Protein AF-A0A353HTU1-F1 (afdb_monomer_lite)

Sequence (89 aa):
MSTLRSRISDESIRKAVKETIADTWENPRRHENDTISATAYETFGRDFSEAKVPDCLHADGLKRQPTFFLGGVLALPFIAVAKIRGKCK

pLDDT: mean 72.62, std 9.8, range [45.25, 85.88]

Structure (mmCIF, N/CA/C/O backbone):
data_AF-A0A353HTU1-F1
#
_entry.id   AF-A0A353HTU1-F1
#
loop_
_atom_site.group_PDB
_atom_site.id
_atom_site.type_symbol
_atom_site.label_atom_id
_atom_site.label_alt_id
_atom_site.label_comp_id
_atom_site.label_asym_id
_atom_site.label_entity_id
_atom_site.label_seq_id
_atom_site.pdbx_PDB_ins_code
_atom_site.Cartn_x
_atom_site.Cartn_y
_atom_site.Cartn_z
_atom_site.occupancy
_atom_site.B_iso_or_equiv
_atom_site.auth_seq_id
_atom_site.auth_comp_id
_atom_site.auth_asym_id
_atom_site.auth_atom_id
_atom_site.pdbx_PDB_model_num
ATOM 1 N N . MET A 1 1 ? -65.275 -5.436 17.418 1.00 45.25 1 MET A N 1
ATOM 2 C CA . MET A 1 1 ? -64.180 -6.380 17.739 1.00 45.25 1 MET A CA 1
ATOM 3 C C . MET A 1 1 ? -63.239 -5.692 18.719 1.00 45.25 1 MET A C 1
ATOM 5 O O . MET A 1 1 ? -62.409 -4.904 18.292 1.00 45.25 1 MET A O 1
ATOM 9 N N . SER A 1 2 ? -63.440 -5.892 20.026 1.00 50.88 2 SER A N 1
ATOM 10 C CA . SER A 1 2 ? -62.589 -5.272 21.052 1.00 50.88 2 SER A CA 1
ATOM 11 C C . SER A 1 2 ? -61.338 -6.126 21.214 1.00 50.88 2 SER A C 1
ATOM 13 O O . SER A 1 2 ? -61.421 -7.292 21.597 1.00 50.88 2 SER A O 1
ATOM 15 N N . THR A 1 3 ? -60.198 -5.570 20.826 1.00 58.72 3 THR A N 1
ATOM 16 C CA . THR A 1 3 ? -58.895 -6.230 20.855 1.00 58.72 3 THR A CA 1
ATOM 17 C C . THR A 1 3 ? -58.477 -6.472 22.306 1.00 58.72 3 THR A C 1
ATOM 19 O O . THR A 1 3 ? -58.662 -5.611 23.162 1.00 58.72 3 THR A O 1
ATOM 22 N N . LEU A 1 4 ? -57.905 -7.648 22.593 1.00 60.38 4 LEU A N 1
ATOM 23 C CA . LEU A 1 4 ? -57.417 -8.100 23.914 1.00 60.38 4 LEU A CA 1
ATOM 24 C C . LEU A 1 4 ? -56.635 -7.033 24.709 1.00 60.38 4 LEU A C 1
ATOM 26 O O . LEU A 1 4 ? -56.631 -7.044 25.937 1.00 60.38 4 LEU A O 1
ATOM 30 N N . ARG A 1 5 ? -56.037 -6.074 23.998 1.00 58.06 5 ARG A N 1
ATOM 31 C CA . ARG A 1 5 ? -55.327 -4.905 24.515 1.00 58.06 5 ARG A CA 1
ATOM 32 C C . ARG A 1 5 ? -56.167 -3.988 25.411 1.00 58.06 5 ARG A C 1
ATOM 34 O O . ARG A 1 5 ? -55.603 -3.407 26.321 1.00 58.06 5 ARG A O 1
ATOM 41 N N . SER A 1 6 ? -57.485 -3.876 25.211 1.00 60.06 6 SER A N 1
ATOM 42 C CA . SER A 1 6 ? -58.329 -2.978 26.024 1.00 60.06 6 SER A CA 1
ATOM 43 C C . SER A 1 6 ? -58.647 -3.520 27.424 1.00 60.06 6 SER A C 1
ATOM 45 O O . SER A 1 6 ? -59.214 -2.799 28.239 1.00 60.06 6 SER A O 1
ATOM 47 N N . ARG A 1 7 ? -58.355 -4.802 27.690 1.00 63.44 7 ARG A N 1
ATOM 48 C CA . ARG A 1 7 ? -58.576 -5.460 28.993 1.00 63.44 7 ARG A CA 1
ATOM 49 C C . ARG A 1 7 ? -57.323 -5.497 29.868 1.00 63.44 7 ARG A C 1
ATOM 51 O O . ARG A 1 7 ? -57.417 -5.825 31.045 1.00 63.44 7 ARG A O 1
ATOM 58 N N . ILE A 1 8 ? -56.168 -5.184 29.291 1.00 75.00 8 ILE A N 1
ATOM 59 C CA . ILE A 1 8 ? -54.895 -5.083 29.994 1.00 75.00 8 ILE A CA 1
ATOM 60 C C . ILE A 1 8 ? -54.723 -3.608 30.350 1.00 75.00 8 ILE A C 1
ATOM 62 O O . ILE A 1 8 ? -54.661 -2.759 29.466 1.00 75.00 8 ILE A O 1
ATOM 66 N N . SER A 1 9 ? -54.711 -3.295 31.644 1.00 79.12 9 SER A N 1
ATOM 67 C CA . SER A 1 9 ? -54.492 -1.925 32.108 1.00 79.12 9 SER A CA 1
ATOM 68 C C . SER A 1 9 ?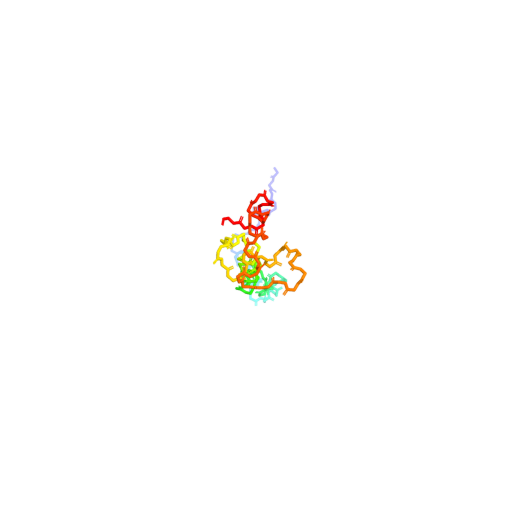 -53.041 -1.511 31.862 1.00 79.12 9 SER A C 1
ATOM 70 O O . SER A 1 9 ? -52.133 -2.334 32.001 1.00 79.12 9 SER A O 1
ATOM 72 N N . ASP A 1 10 ? -52.796 -0.236 31.564 1.00 78.25 10 ASP A N 1
ATOM 73 C CA . ASP A 1 10 ? -51.435 0.293 31.368 1.00 78.25 10 ASP A CA 1
ATOM 74 C C . ASP A 1 10 ? -50.514 0.002 32.564 1.00 78.25 10 ASP A C 1
ATOM 76 O O . ASP A 1 10 ? -49.316 -0.230 32.400 1.00 78.25 10 ASP A O 1
ATOM 80 N N . GLU A 1 11 ? -51.086 -0.076 33.767 1.00 79.38 11 GLU A N 1
ATOM 81 C CA . GLU A 1 11 ? -50.366 -0.437 34.988 1.00 79.38 11 GLU A CA 1
ATOM 82 C C . GLU A 1 11 ? -49.866 -1.889 34.968 1.00 79.38 11 GLU A C 1
ATOM 84 O O . GLU A 1 11 ? -48.730 -2.167 35.353 1.00 79.38 11 GLU A O 1
ATOM 89 N N . SER A 1 12 ? -50.671 -2.821 34.450 1.00 82.06 12 SER A N 1
ATOM 90 C CA . SER A 1 12 ? -50.249 -4.217 34.287 1.00 82.06 12 SER A CA 1
ATOM 91 C C . SER A 1 12 ? -49.141 -4.367 33.240 1.00 82.06 12 SER A C 1
ATOM 93 O O . SER A 1 12 ? -48.213 -5.150 33.443 1.00 82.06 12 SER A O 1
ATOM 95 N N . ILE A 1 13 ? -49.166 -3.550 32.179 1.00 83.00 13 ILE A N 1
ATOM 96 C CA . ILE A 1 13 ? -48.097 -3.496 31.170 1.00 83.00 13 ILE A CA 1
ATOM 97 C C . ILE A 1 13 ? -46.814 -2.961 31.800 1.00 83.00 13 ILE A C 1
ATOM 99 O O . ILE A 1 13 ? -45.757 -3.574 31.669 1.00 83.00 13 ILE A O 1
ATOM 103 N N . ARG A 1 14 ? -46.895 -1.836 32.517 1.00 82.19 14 ARG A N 1
ATOM 104 C CA . ARG A 1 14 ? -45.735 -1.206 33.156 1.00 82.19 14 ARG A CA 1
ATOM 105 C C . ARG A 1 14 ? -45.085 -2.131 34.185 1.00 82.19 14 ARG A C 1
ATOM 107 O O . ARG A 1 14 ? -43.858 -2.215 34.227 1.00 82.19 14 ARG A O 1
ATOM 114 N N . LYS A 1 15 ? -45.889 -2.846 34.978 1.00 85.88 15 LYS A N 1
ATOM 115 C CA . LYS A 1 15 ? -45.395 -3.841 35.936 1.00 85.88 15 LYS A CA 1
ATOM 116 C C . LYS A 1 15 ? -44.682 -4.996 35.229 1.00 85.88 15 LYS A C 1
ATOM 118 O O . LYS A 1 15 ? -43.545 -5.288 35.585 1.00 85.88 15 LYS A O 1
ATOM 123 N N . ALA A 1 16 ? -45.299 -5.577 34.198 1.00 83.19 16 ALA A N 1
ATOM 124 C CA . ALA A 1 16 ? -44.716 -6.685 33.442 1.00 83.19 16 ALA A CA 1
ATOM 125 C C . ALA A 1 16 ? -43.398 -6.296 32.749 1.00 83.19 16 ALA A C 1
ATOM 127 O O . ALA A 1 16 ? -42.441 -7.064 32.785 1.00 83.19 16 ALA A O 1
ATOM 128 N N . VAL A 1 17 ? -43.315 -5.088 32.175 1.00 83.38 17 VAL A N 1
ATOM 129 C CA . VAL A 1 17 ? -42.083 -4.558 31.560 1.00 83.38 17 VAL A CA 1
ATOM 130 C C . VAL A 1 17 ? -40.982 -4.360 32.603 1.00 83.38 17 VAL A C 1
ATOM 132 O O . VAL A 1 17 ? -39.828 -4.696 32.361 1.00 83.38 17 VAL A O 1
ATOM 135 N N . LYS A 1 18 ? -41.321 -3.832 33.784 1.00 82.75 18 LYS A N 1
ATOM 136 C CA . LYS A 1 18 ? -40.347 -3.638 34.864 1.00 82.75 18 LYS A CA 1
ATOM 137 C C . LYS A 1 18 ? -39.792 -4.972 35.375 1.00 82.75 18 LYS A C 1
ATOM 139 O O . LYS A 1 18 ? -38.606 -5.052 35.668 1.00 82.75 18 LYS A O 1
ATOM 144 N N . GLU A 1 19 ? -40.637 -5.995 35.451 1.00 82.38 19 GLU A N 1
ATOM 145 C CA . GLU A 1 19 ? -40.260 -7.356 35.843 1.00 82.38 19 GLU A CA 1
ATOM 146 C C . GLU A 1 19 ? -39.354 -8.020 34.792 1.00 82.38 19 GLU A C 1
ATOM 148 O O . GLU A 1 19 ? -38.298 -8.535 35.141 1.00 82.38 19 GLU A O 1
ATOM 153 N N . THR A 1 20 ? -39.667 -7.875 33.498 1.00 75.69 20 THR A N 1
ATOM 154 C CA . THR A 1 20 ? -38.821 -8.402 32.403 1.00 75.69 20 THR A CA 1
ATOM 155 C C . THR A 1 20 ? -37.490 -7.677 32.222 1.00 75.69 20 THR A C 1
ATOM 157 O O . THR A 1 20 ? -36.582 -8.245 31.631 1.00 75.69 20 THR A O 1
ATOM 160 N N . ILE A 1 21 ? -37.357 -6.428 32.674 1.00 72.25 21 ILE A N 1
ATOM 161 C CA . ILE A 1 21 ? -36.070 -5.710 32.671 1.00 72.25 21 ILE A CA 1
ATOM 162 C C . ILE A 1 21 ? -35.224 -6.095 33.896 1.00 72.25 21 ILE A C 1
ATOM 164 O O . ILE A 1 21 ? -33.997 -6.073 33.818 1.00 72.25 21 ILE A O 1
ATOM 168 N N . ALA A 1 22 ? -35.867 -6.410 35.028 1.00 69.50 22 ALA A N 1
ATOM 169 C CA . ALA A 1 22 ? -35.183 -6.844 36.245 1.00 69.50 22 ALA A CA 1
ATOM 170 C C . ALA A 1 22 ? -34.571 -8.245 36.083 1.00 69.50 22 ALA A C 1
ATOM 172 O O . ALA A 1 22 ? -33.443 -8.473 36.523 1.00 69.50 22 ALA A O 1
ATOM 173 N N . ASP A 1 23 ? -35.271 -9.139 35.385 1.00 66.00 23 ASP A N 1
ATOM 174 C CA . ASP A 1 23 ? -34.680 -10.359 34.850 1.00 66.00 23 ASP A CA 1
ATOM 175 C C . ASP A 1 23 ? -33.753 -9.973 33.698 1.00 66.00 23 ASP A C 1
ATOM 177 O O . ASP A 1 23 ? -34.188 -9.629 32.603 1.00 66.00 23 ASP A O 1
ATOM 181 N N . THR A 1 24 ? -32.448 -9.953 33.963 1.00 59.69 24 THR A N 1
ATOM 182 C CA . THR A 1 24 ? -31.432 -9.594 32.969 1.00 59.69 24 THR A CA 1
ATOM 183 C C . THR A 1 24 ? -31.581 -10.478 31.732 1.00 59.69 24 THR A C 1
ATOM 185 O O . THR A 1 24 ? -31.145 -11.626 31.712 1.00 59.69 24 THR A O 1
ATOM 188 N N . TRP A 1 25 ? -32.187 -9.939 30.674 1.00 60.44 25 TRP A N 1
ATOM 189 C CA . TRP A 1 25 ? -32.077 -10.516 29.344 1.00 60.44 25 TRP A CA 1
ATOM 190 C C . TRP A 1 25 ? -30.640 -10.303 28.882 1.00 60.44 25 TRP A C 1
ATOM 192 O O . TRP A 1 25 ? -30.226 -9.184 28.558 1.00 60.44 25 TRP A O 1
ATOM 202 N N . GLU A 1 26 ? -29.865 -11.380 28.876 1.00 62.06 26 GLU A N 1
ATOM 203 C CA . GLU A 1 26 ? -28.550 -11.409 28.260 1.00 62.06 26 GLU A CA 1
ATOM 204 C C . GLU A 1 26 ? -28.749 -11.182 26.760 1.00 62.06 26 GLU A C 1
ATOM 206 O O . GLU A 1 26 ? -29.149 -12.073 26.016 1.00 62.06 26 GLU A O 1
ATOM 211 N N . ASN A 1 27 ? -28.599 -9.930 26.322 1.00 60.44 27 ASN A N 1
ATOM 212 C CA . ASN A 1 27 ? -28.812 -9.563 24.932 1.00 60.44 27 ASN A CA 1
ATOM 213 C C . ASN A 1 27 ? -27.775 -10.300 24.069 1.00 60.44 27 ASN A C 1
ATOM 215 O O . ASN A 1 27 ? -26.604 -9.915 24.105 1.00 60.44 27 ASN A O 1
ATOM 219 N N . PRO A 1 28 ? -28.174 -11.285 23.237 1.00 59.31 28 PRO A N 1
ATOM 220 C CA . PRO A 1 28 ? -27.223 -12.066 22.448 1.00 59.31 28 PRO A CA 1
ATOM 221 C C . PRO A 1 28 ? -26.518 -11.217 21.380 1.00 59.31 28 PRO A C 1
ATOM 223 O O . PRO A 1 28 ? -25.582 -11.680 20.742 1.00 59.31 28 PRO A O 1
ATOM 226 N N . ARG A 1 29 ? -26.958 -9.965 21.168 1.00 55.72 29 ARG A N 1
ATOM 227 C CA . ARG A 1 29 ? -26.324 -9.000 20.262 1.00 55.72 29 ARG A CA 1
ATOM 228 C C . ARG A 1 29 ? -25.348 -8.049 20.937 1.00 55.72 29 ARG A C 1
ATOM 230 O O . ARG A 1 29 ? -24.783 -7.204 20.255 1.00 55.72 29 ARG A O 1
ATOM 237 N N . ARG A 1 30 ? -25.100 -8.160 22.244 1.00 52.47 30 ARG A N 1
ATOM 238 C CA . ARG A 1 30 ? -24.013 -7.409 22.889 1.00 52.47 30 ARG A CA 1
ATOM 239 C C . ARG A 1 30 ? -22.664 -8.084 22.614 1.00 52.47 30 ARG A C 1
ATOM 241 O O . ARG A 1 30 ? -21.873 -8.309 23.518 1.00 52.47 30 ARG A O 1
ATOM 248 N N . HIS A 1 31 ? -22.403 -8.428 21.355 1.00 58.91 31 HIS A N 1
ATOM 249 C CA . HIS A 1 31 ? -21.046 -8.705 20.928 1.00 58.91 31 HIS A CA 1
ATOM 250 C C . HIS A 1 31 ? -20.320 -7.358 20.910 1.00 58.91 31 HIS A C 1
ATOM 252 O O . HIS A 1 31 ? -20.631 -6.492 20.097 1.00 58.91 31 HIS A O 1
ATOM 258 N N . GLU A 1 32 ? -19.335 -7.183 21.790 1.00 55.59 32 GLU A N 1
ATOM 259 C CA . GLU A 1 32 ? -18.386 -6.052 21.786 1.00 55.59 32 GLU A CA 1
ATOM 260 C C . GLU A 1 32 ? -17.691 -5.835 20.420 1.00 55.59 32 GLU A C 1
AT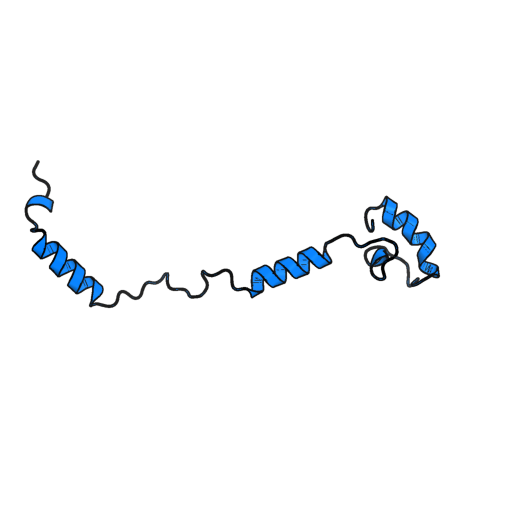OM 262 O O . GLU A 1 32 ? -17.055 -4.809 20.191 1.00 55.59 32 GLU A O 1
ATOM 267 N N . ASN A 1 33 ? -17.874 -6.767 19.482 1.00 54.34 33 ASN A N 1
ATOM 268 C CA . ASN A 1 33 ? -17.261 -6.810 18.160 1.00 54.34 33 ASN A CA 1
ATOM 269 C C . ASN A 1 33 ? -18.059 -6.100 17.046 1.00 54.34 33 ASN A C 1
ATOM 271 O O . ASN A 1 33 ? -17.593 -6.091 15.912 1.00 54.34 33 ASN A O 1
ATOM 275 N N . ASP A 1 34 ? -19.222 -5.498 17.331 1.00 55.31 34 ASP A N 1
ATOM 276 C CA . ASP A 1 34 ? -19.985 -4.707 16.336 1.00 55.31 34 ASP A CA 1
ATOM 277 C C . ASP A 1 34 ? -19.471 -3.261 16.180 1.00 55.31 34 ASP A C 1
ATOM 279 O O . ASP A 1 34 ? -20.010 -2.459 15.416 1.00 55.31 34 ASP A O 1
ATOM 283 N N . THR A 1 35 ? -18.388 -2.914 16.877 1.00 58.31 35 THR A N 1
ATOM 284 C CA . THR A 1 35 ? -17.587 -1.744 16.521 1.00 58.31 35 THR A CA 1
ATOM 285 C C . THR A 1 35 ? -16.539 -2.184 15.507 1.00 58.31 35 THR A C 1
ATOM 287 O O . THR A 1 35 ? -15.816 -3.152 15.737 1.00 58.31 35 THR A O 1
ATOM 290 N N . ILE A 1 36 ? -16.446 -1.485 14.369 1.00 58.38 36 ILE A N 1
ATOM 291 C CA . ILE A 1 36 ? -15.297 -1.600 13.463 1.00 58.38 36 ILE A CA 1
ATOM 292 C C . ILE A 1 36 ? -14.083 -1.189 14.294 1.00 58.38 36 ILE A C 1
ATOM 294 O O . ILE A 1 36 ? -13.801 -0.003 14.454 1.00 58.38 36 ILE A O 1
ATOM 298 N N . SER A 1 37 ? -13.439 -2.173 14.923 1.00 57.84 37 SER A N 1
ATOM 299 C CA . SER A 1 37 ? -12.280 -1.937 15.768 1.00 57.84 37 SER A CA 1
ATOM 300 C C . SER A 1 37 ? -11.241 -1.193 14.934 1.00 57.84 37 SER A C 1
ATOM 302 O O . SER A 1 37 ? -11.072 -1.480 13.743 1.00 57.84 37 SER A O 1
ATOM 304 N N . ALA A 1 38 ? -10.561 -0.224 15.548 1.00 55.97 38 ALA A N 1
ATOM 305 C CA . ALA A 1 38 ? -9.566 0.632 14.900 1.00 55.97 38 ALA A CA 1
ATOM 306 C C . ALA A 1 38 ? -8.555 -0.157 14.036 1.00 55.97 38 ALA A C 1
ATOM 308 O O . ALA A 1 38 ? -8.083 0.344 13.022 1.00 55.97 38 ALA A O 1
ATOM 309 N N . THR A 1 39 ? -8.340 -1.437 14.348 1.00 65.12 39 THR A N 1
ATOM 310 C CA . THR A 1 39 ? -7.462 -2.359 13.621 1.00 65.12 39 THR A CA 1
ATOM 311 C C . THR A 1 39 ? -7.841 -2.596 12.152 1.00 65.12 39 THR A C 1
ATOM 313 O O . THR A 1 39 ? -6.955 -2.643 11.297 1.00 65.12 39 THR A O 1
ATOM 316 N N . ALA A 1 40 ? -9.129 -2.727 11.814 1.00 68.00 40 ALA A N 1
ATOM 317 C CA . ALA A 1 40 ? -9.546 -3.045 1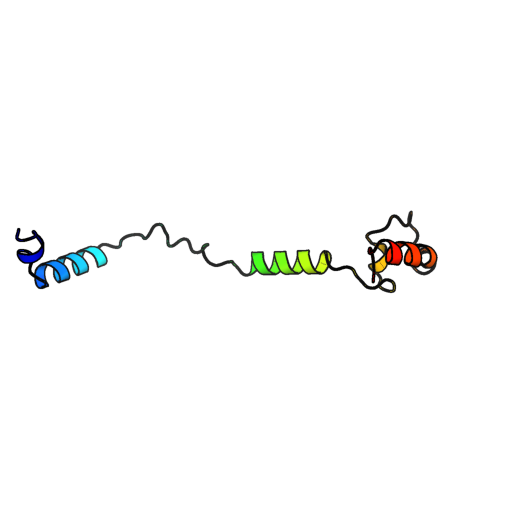0.445 1.00 68.00 40 ALA A CA 1
ATOM 318 C C . ALA A 1 40 ? -9.426 -1.822 9.526 1.00 68.00 40 ALA A C 1
ATOM 320 O O . ALA A 1 40 ? -8.956 -1.934 8.394 1.00 68.00 40 ALA A O 1
ATOM 321 N N . TYR A 1 41 ? -9.796 -0.644 10.037 1.00 71.88 41 TYR A N 1
ATOM 322 C CA . TYR A 1 41 ? -9.650 0.615 9.311 1.00 71.88 41 TYR A CA 1
ATOM 323 C C . TYR A 1 41 ? -8.173 1.003 9.141 1.00 71.88 41 TYR A C 1
ATOM 325 O O . TYR A 1 41 ? -7.770 1.416 8.056 1.00 71.88 41 TYR A O 1
ATOM 333 N N . GLU A 1 42 ? -7.342 0.803 10.169 1.00 74.06 42 GLU A N 1
ATOM 334 C CA . GLU A 1 42 ? -5.888 0.998 10.085 1.00 74.06 42 GLU A CA 1
ATOM 335 C C . GLU A 1 42 ? -5.232 0.041 9.084 1.00 74.06 42 GLU A C 1
ATOM 337 O O . GLU A 1 42 ? -4.403 0.464 8.277 1.00 74.06 42 GLU A O 1
ATOM 342 N N . THR A 1 43 ? -5.639 -1.234 9.080 1.00 76.19 43 THR A N 1
ATOM 343 C CA . THR A 1 43 ? -5.143 -2.227 8.115 1.00 76.19 43 THR A CA 1
ATOM 344 C C . THR A 1 43 ? -5.535 -1.844 6.692 1.00 76.19 43 THR A C 1
ATOM 346 O O . THR A 1 43 ? -4.675 -1.787 5.817 1.00 76.19 43 THR A O 1
ATOM 349 N N . PHE A 1 44 ? -6.797 -1.466 6.472 1.00 79.06 44 PHE A N 1
ATOM 350 C CA . PHE A 1 44 ? -7.263 -0.983 5.174 1.00 79.06 44 PHE A CA 1
ATOM 351 C C . PHE A 1 44 ? -6.508 0.272 4.716 1.00 79.06 44 PHE A C 1
ATOM 353 O O . PHE A 1 44 ? -6.111 0.372 3.556 1.00 79.06 44 PHE A O 1
ATOM 360 N N . GLY A 1 45 ? -6.270 1.228 5.618 1.00 81.31 45 GLY A N 1
ATOM 361 C CA . GLY A 1 45 ? -5.500 2.435 5.323 1.00 81.31 45 GLY A CA 1
ATOM 362 C C . GLY A 1 45 ? -4.057 2.123 4.925 1.00 81.31 45 GLY A C 1
ATOM 363 O O . GLY A 1 45 ? -3.548 2.699 3.960 1.00 81.31 45 GLY A O 1
ATOM 364 N N . ARG A 1 46 ? -3.419 1.168 5.612 1.00 77.06 46 ARG A N 1
ATOM 365 C CA . ARG A 1 46 ? -2.078 0.688 5.267 1.00 77.06 46 ARG A CA 1
ATOM 366 C C . ARG A 1 46 ? -2.068 0.040 3.885 1.00 77.06 46 ARG A C 1
ATOM 368 O O . ARG A 1 46 ? -1.283 0.464 3.038 1.00 77.06 46 ARG A O 1
ATOM 375 N N . ASP A 1 47 ? -2.982 -0.886 3.625 1.00 78.69 47 ASP A N 1
ATOM 376 C CA . ASP A 1 47 ? -3.070 -1.600 2.347 1.00 78.69 47 ASP A CA 1
ATOM 377 C C . ASP A 1 47 ? -3.363 -0.636 1.187 1.00 78.69 47 ASP A C 1
ATOM 379 O O . ASP A 1 47 ? -2.766 -0.727 0.113 1.00 78.69 47 ASP A O 1
ATOM 383 N N . PHE A 1 48 ? -4.222 0.361 1.413 1.00 81.81 48 PHE A N 1
ATOM 384 C CA . PHE A 1 48 ? -4.515 1.402 0.432 1.00 81.81 48 PHE A CA 1
ATOM 385 C C . PHE A 1 48 ? -3.309 2.313 0.173 1.00 81.81 48 PHE A C 1
ATOM 387 O O . PHE A 1 48 ? -3.014 2.647 -0.978 1.00 81.81 48 PHE A O 1
ATOM 394 N N . SER A 1 49 ? -2.584 2.708 1.226 1.00 74.88 49 SER A N 1
ATOM 395 C CA . SER A 1 49 ? -1.365 3.509 1.086 1.00 74.88 49 SER A CA 1
ATOM 396 C C . SER A 1 49 ? -0.267 2.753 0.334 1.00 74.88 49 SER A C 1
ATOM 398 O O . SER A 1 49 ? 0.370 3.336 -0.542 1.00 74.88 49 SER A O 1
ATOM 400 N N . GLU A 1 50 ? -0.117 1.447 0.578 1.00 69.44 50 GLU A N 1
ATOM 401 C CA . GLU A 1 50 ? 0.811 0.588 -0.155 1.00 69.44 50 GLU A CA 1
ATOM 402 C C . GLU A 1 50 ? 0.363 0.361 -1.605 1.00 69.44 50 GLU A C 1
ATOM 404 O O . GLU A 1 50 ? 1.209 0.251 -2.495 1.00 69.44 50 GLU A O 1
ATOM 409 N N . ALA A 1 51 ? -0.949 0.344 -1.874 1.00 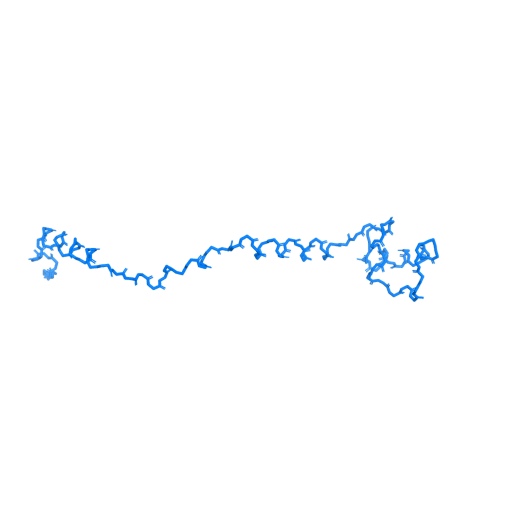71.12 51 ALA A N 1
ATOM 410 C CA . ALA A 1 51 ? -1.526 0.223 -3.212 1.00 71.12 51 ALA A CA 1
ATOM 411 C C . ALA A 1 51 ? -1.418 1.513 -4.048 1.00 71.12 51 ALA A C 1
ATOM 413 O O . ALA A 1 51 ? -1.407 1.436 -5.288 1.00 71.12 51 ALA A O 1
ATOM 414 N N . LYS A 1 52 ? -1.233 2.681 -3.423 1.00 75.44 52 LYS A N 1
ATOM 415 C CA . LYS A 1 52 ? -1.038 3.954 -4.129 1.00 75.44 52 LYS A CA 1
ATOM 416 C C . LYS A 1 52 ? 0.210 3.902 -5.015 1.00 75.44 52 LYS A C 1
ATOM 418 O O . LYS A 1 52 ? 1.250 3.377 -4.637 1.00 75.44 52 LYS A O 1
ATOM 423 N N . VAL A 1 53 ? 0.079 4.417 -6.235 1.00 74.31 53 VAL A N 1
ATOM 424 C CA . VAL A 1 53 ? 1.181 4.502 -7.200 1.00 74.31 53 VAL A CA 1
ATOM 425 C C . VAL A 1 53 ? 2.154 5.599 -6.732 1.00 74.31 53 VAL A C 1
ATOM 427 O O . VAL A 1 53 ? 1.713 6.749 -6.642 1.00 74.31 53 VAL A O 1
ATOM 430 N N . PRO A 1 54 ? 3.420 5.271 -6.406 1.00 78.38 54 PRO A N 1
ATOM 431 C CA . PRO A 1 54 ? 4.409 6.250 -5.958 1.00 78.38 54 PRO A CA 1
ATOM 432 C C . PRO A 1 54 ? 4.941 7.093 -7.125 1.00 78.38 54 PRO A C 1
ATOM 434 O O . PRO A 1 54 ? 4.769 6.735 -8.295 1.00 78.38 54 PRO A O 1
ATOM 437 N N . ASP A 1 55 ? 5.613 8.200 -6.812 1.00 80.75 55 ASP A N 1
ATOM 438 C CA . ASP A 1 55 ? 6.318 8.991 -7.821 1.00 80.75 55 ASP A CA 1
ATOM 439 C C . ASP A 1 55 ? 7.487 8.199 -8.415 1.00 80.75 55 ASP A C 1
ATOM 441 O O . ASP A 1 55 ? 8.176 7.430 -7.740 1.00 80.75 55 ASP A O 1
ATOM 445 N N . CYS A 1 56 ? 7.730 8.405 -9.703 1.00 76.69 56 CYS A N 1
ATOM 446 C CA . CYS A 1 56 ? 8.757 7.688 -10.447 1.00 76.69 56 CYS A CA 1
ATOM 447 C C . CYS A 1 56 ? 10.190 7.926 -9.938 1.00 76.69 56 CYS A C 1
ATOM 449 O O . CYS A 1 56 ? 11.031 7.038 -10.052 1.00 76.69 56 CYS A O 1
ATOM 451 N N . LEU A 1 57 ? 10.466 9.102 -9.363 1.00 78.81 57 LEU A N 1
ATOM 452 C CA . LEU A 1 57 ? 11.753 9.446 -8.740 1.00 78.81 57 LEU A CA 1
ATOM 453 C C . LEU A 1 57 ? 11.816 9.097 -7.242 1.00 78.81 57 LEU A C 1
ATOM 455 O O . LEU A 1 57 ? 12.662 9.615 -6.515 1.00 78.81 57 LEU A O 1
ATOM 459 N N . HIS A 1 58 ? 10.922 8.233 -6.763 1.00 78.19 58 HIS A N 1
ATOM 460 C CA . HIS A 1 58 ? 10.928 7.760 -5.385 1.00 78.19 58 HIS A CA 1
ATOM 461 C C . HIS A 1 58 ? 11.657 6.419 -5.246 1.00 78.19 58 HIS A C 1
ATOM 463 O O . HIS A 1 58 ? 11.762 5.661 -6.212 1.00 78.19 58 HIS A O 1
ATOM 469 N N . ALA A 1 59 ? 12.111 6.090 -4.032 1.00 73.19 59 ALA A N 1
ATOM 470 C CA . ALA A 1 59 ? 12.782 4.815 -3.750 1.00 73.19 59 ALA A CA 1
ATOM 471 C C . ALA A 1 59 ? 11.920 3.600 -4.152 1.00 73.19 59 ALA A C 1
ATOM 473 O O . ALA A 1 59 ? 12.436 2.612 -4.671 1.00 73.19 59 ALA A O 1
ATOM 474 N N . ASP A 1 60 ? 10.597 3.722 -4.009 1.00 73.81 60 ASP A N 1
ATOM 475 C CA . ASP A 1 60 ? 9.621 2.689 -4.369 1.00 73.81 60 ASP A CA 1
ATOM 476 C C . ASP A 1 60 ? 9.063 2.809 -5.799 1.00 73.81 60 ASP A C 1
ATOM 478 O O . ASP A 1 60 ? 8.229 1.996 -6.204 1.00 73.81 60 ASP A O 1
ATOM 482 N N . GLY A 1 61 ? 9.523 3.783 -6.597 1.00 74.31 61 GLY A N 1
ATOM 483 C CA . GLY A 1 61 ? 9.012 4.067 -7.948 1.00 74.31 61 GLY A CA 1
ATOM 484 C C . GLY A 1 61 ? 9.083 2.871 -8.906 1.00 74.31 61 GLY A C 1
ATOM 485 O O . GLY A 1 61 ? 8.264 2.732 -9.814 1.00 74.31 61 GLY A O 1
ATOM 486 N N . LEU A 1 62 ? 10.030 1.960 -8.670 1.00 79.44 62 LEU A N 1
ATOM 487 C CA . LEU A 1 62 ? 10.253 0.759 -9.478 1.00 79.44 62 LEU A CA 1
ATOM 488 C C . LEU A 1 62 ? 9.905 -0.551 -8.758 1.00 79.44 62 LEU A C 1
ATOM 490 O O . LEU A 1 62 ? 10.051 -1.612 -9.358 1.00 79.44 62 LEU A O 1
ATOM 494 N N . LYS A 1 63 ? 9.358 -0.507 -7.530 1.00 78.94 63 LYS A N 1
ATOM 495 C CA . LYS A 1 63 ? 8.996 -1.706 -6.736 1.00 78.94 63 LYS A CA 1
ATOM 496 C C . LYS A 1 63 ? 8.051 -2.656 -7.489 1.00 78.94 63 LYS A C 1
ATOM 498 O O . LYS A 1 63 ? 8.053 -3.860 -7.261 1.00 78.94 63 LYS A O 1
ATOM 503 N N . ARG A 1 64 ? 7.239 -2.121 -8.408 1.00 76.25 64 ARG A N 1
ATOM 504 C CA . ARG A 1 64 ? 6.231 -2.865 -9.189 1.00 76.25 64 ARG A CA 1
ATOM 505 C C . ARG A 1 64 ? 6.676 -3.230 -10.608 1.00 76.25 64 ARG A C 1
ATOM 507 O O . ARG A 1 64 ? 5.835 -3.647 -11.409 1.00 76.25 64 ARG A O 1
ATOM 514 N N . GLN A 1 65 ? 7.952 -3.038 -10.944 1.00 77.25 65 GLN A N 1
ATOM 515 C CA . GLN A 1 65 ? 8.498 -3.340 -12.263 1.00 77.25 65 GLN A CA 1
ATOM 516 C C . GLN A 1 65 ? 9.702 -4.284 -12.144 1.00 77.25 65 GLN A C 1
ATOM 518 O O . GLN A 1 65 ? 10.562 -4.059 -11.299 1.00 77.25 65 GLN A O 1
ATOM 523 N N . PRO A 1 66 ? 9.808 -5.332 -12.983 1.00 77.19 66 PRO A N 1
ATOM 524 C CA . PRO A 1 66 ? 10.992 -6.182 -12.995 1.00 77.19 66 PRO A CA 1
ATOM 525 C C . PRO A 1 66 ? 12.201 -5.377 -13.490 1.00 77.19 66 PRO A C 1
ATOM 527 O O . PRO A 1 66 ? 12.353 -5.151 -14.689 1.00 77.19 66 PRO A O 1
ATOM 530 N N . THR A 1 67 ? 13.052 -4.928 -12.566 1.00 76.25 67 THR A N 1
ATOM 531 C CA . THR A 1 67 ? 14.320 -4.248 -12.878 1.00 76.25 67 THR A CA 1
ATOM 532 C C . THR A 1 67 ? 15.519 -5.192 -12.872 1.00 76.25 67 THR A C 1
ATOM 534 O O . THR A 1 67 ? 16.644 -4.723 -12.982 1.00 76.25 67 THR A O 1
ATOM 537 N N . PHE A 1 68 ? 15.304 -6.513 -12.771 1.00 70.81 68 PHE A N 1
ATOM 538 C CA . PHE A 1 68 ? 16.361 -7.535 -12.831 1.00 70.81 68 PHE A CA 1
ATOM 539 C C . PHE A 1 68 ? 17.587 -7.155 -11.973 1.00 70.81 68 PHE A C 1
ATOM 541 O O . PHE A 1 68 ? 18.714 -7.151 -12.457 1.00 70.81 68 PHE A O 1
ATOM 548 N N . PHE A 1 69 ? 17.344 -6.789 -10.705 1.00 71.25 69 PHE A N 1
ATOM 549 C CA . PHE A 1 69 ? 18.338 -6.367 -9.697 1.00 71.25 69 PHE A CA 1
ATOM 550 C C . PHE A 1 69 ? 18.948 -4.967 -9.865 1.00 71.25 69 PHE A C 1
ATOM 552 O O . PHE A 1 69 ? 19.738 -4.541 -9.023 1.00 71.25 69 PHE A O 1
ATOM 559 N N . LEU A 1 70 ? 18.565 -4.214 -10.896 1.00 74.19 70 LEU A N 1
ATOM 560 C CA . LEU A 1 70 ? 19.019 -2.839 -11.079 1.00 74.19 70 LEU A CA 1
ATOM 561 C C . LEU A 1 70 ? 18.259 -1.911 -10.123 1.00 74.19 70 LEU A C 1
ATOM 563 O O . LEU A 1 70 ? 17.032 -1.790 -10.182 1.00 74.19 70 LEU A O 1
ATOM 567 N N . GLY A 1 71 ? 19.016 -1.269 -9.233 1.00 76.56 71 GLY A N 1
ATOM 568 C CA . GLY A 1 71 ? 18.555 -0.251 -8.291 1.00 76.56 71 GLY A CA 1
ATOM 569 C C . GLY A 1 71 ? 19.292 1.076 -8.489 1.00 76.56 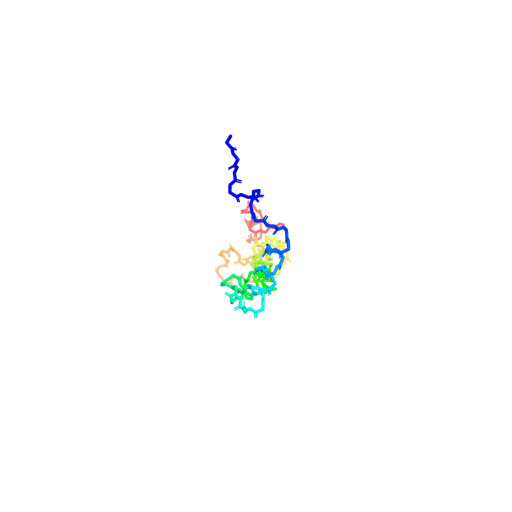71 GLY A C 1
ATOM 570 O O . GLY A 1 71 ? 20.303 1.150 -9.191 1.00 76.56 71 GLY A O 1
ATOM 571 N N . GLY A 1 72 ? 18.782 2.144 -7.876 1.00 75.75 72 GLY A N 1
ATOM 572 C CA . GLY A 1 72 ? 19.392 3.474 -7.958 1.00 75.75 72 GLY A CA 1
ATOM 573 C C . GLY A 1 72 ? 19.492 4.006 -9.394 1.00 75.75 72 GLY A C 1
ATOM 574 O O . GLY A 1 72 ? 18.578 3.836 -10.199 1.00 75.75 72 GLY A O 1
ATOM 575 N N . VAL A 1 73 ? 20.615 4.648 -9.729 1.00 78.00 73 VAL A N 1
ATOM 576 C CA . VAL A 1 73 ? 20.837 5.315 -11.031 1.00 78.00 73 VAL A CA 1
ATOM 577 C C . VAL A 1 73 ? 20.737 4.345 -12.216 1.00 78.00 73 VAL A C 1
ATOM 579 O O . VAL A 1 73 ? 20.256 4.710 -13.285 1.00 78.00 73 VAL A O 1
ATOM 582 N N . LEU A 1 74 ? 21.121 3.081 -12.029 1.00 78.69 74 LEU A N 1
ATOM 583 C CA . LEU A 1 74 ? 21.046 2.067 -13.087 1.00 78.69 74 LEU A CA 1
ATOM 584 C C . LEU A 1 74 ? 19.603 1.674 -13.435 1.00 78.69 74 LEU A C 1
ATOM 586 O O . LEU A 1 74 ? 19.352 1.099 -14.492 1.00 78.69 74 LEU A O 1
ATOM 590 N N . ALA A 1 75 ? 18.649 2.006 -12.566 1.00 80.00 75 ALA A N 1
ATOM 591 C CA . ALA A 1 75 ? 17.237 1.731 -12.764 1.00 80.00 75 ALA A CA 1
ATOM 592 C C . ALA A 1 75 ? 16.501 2.877 -13.498 1.00 80.00 75 ALA A C 1
ATOM 594 O O . ALA A 1 75 ? 1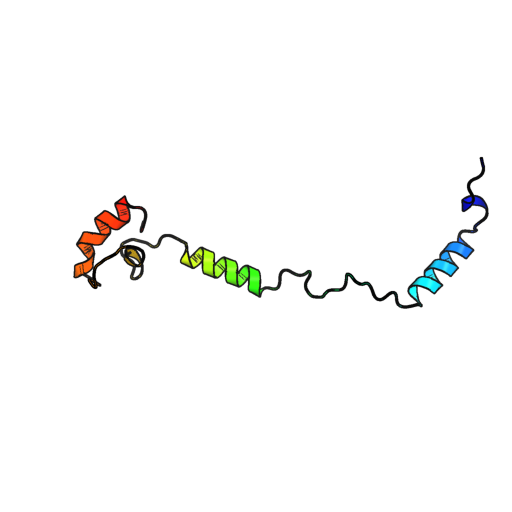5.373 2.689 -13.952 1.00 80.00 75 ALA A O 1
ATOM 595 N N . LEU A 1 76 ? 17.152 4.037 -13.700 1.00 79.19 76 LEU A N 1
ATOM 596 C CA . LEU A 1 76 ? 16.608 5.194 -14.430 1.00 79.19 76 LEU A CA 1
ATOM 597 C C . LEU A 1 76 ? 15.980 4.867 -15.801 1.00 79.19 76 LEU A C 1
ATOM 599 O O . LEU A 1 76 ? 14.879 5.353 -16.057 1.00 79.19 76 LEU A O 1
ATOM 603 N N . PRO A 1 77 ? 16.573 4.040 -16.688 1.00 81.38 77 PRO A N 1
ATOM 604 C CA . PRO A 1 77 ? 15.937 3.719 -17.972 1.00 81.38 77 PRO A CA 1
ATOM 605 C C . PRO A 1 77 ? 14.596 2.984 -17.814 1.00 81.38 77 PRO A C 1
ATOM 607 O O . PRO A 1 77 ? 13.697 3.128 -18.644 1.00 81.38 77 PRO A O 1
ATOM 610 N N . PHE A 1 78 ? 14.412 2.243 -16.719 1.00 81.38 78 PHE A N 1
ATOM 611 C CA . PHE A 1 78 ? 13.161 1.546 -16.429 1.00 81.38 78 PHE A CA 1
ATOM 612 C C . PHE A 1 78 ? 12.066 2.496 -15.933 1.00 81.38 78 PHE A C 1
ATOM 614 O O . PHE A 1 78 ? 10.887 2.156 -16.047 1.00 81.38 78 PHE A O 1
ATOM 621 N N . ILE A 1 79 ? 12.419 3.696 -15.457 1.00 82.69 79 ILE A N 1
ATOM 622 C CA . ILE A 1 79 ? 11.458 4.701 -14.988 1.00 82.69 79 ILE A CA 1
ATOM 623 C C . ILE A 1 79 ? 10.522 5.143 -16.112 1.00 82.69 79 ILE A C 1
ATOM 625 O O . ILE A 1 79 ? 9.310 5.203 -15.912 1.00 82.69 79 ILE A O 1
ATOM 629 N N . ALA A 1 80 ? 11.053 5.409 -17.307 1.00 81.75 80 ALA A N 1
ATOM 630 C CA . ALA A 1 80 ? 10.235 5.822 -18.448 1.00 81.75 80 ALA A CA 1
ATOM 631 C C . ALA A 1 80 ? 9.174 4.760 -18.784 1.00 81.75 80 ALA A C 1
ATOM 633 O O . ALA A 1 80 ? 7.996 5.068 -18.968 1.00 81.75 80 ALA A O 1
ATOM 634 N N . VAL A 1 81 ? 9.579 3.489 -18.771 1.00 83.06 81 VAL A N 1
ATOM 635 C CA . VAL A 1 81 ? 8.684 2.349 -18.990 1.00 83.06 81 VAL A CA 1
ATOM 636 C C . VAL A 1 81 ? 7.662 2.213 -17.853 1.00 83.06 81 VAL A C 1
ATOM 638 O O . VAL A 1 81 ? 6.493 1.928 -18.115 1.00 83.06 81 VAL A O 1
ATOM 641 N N . ALA A 1 82 ? 8.065 2.465 -16.605 1.00 82.88 82 ALA A N 1
ATOM 642 C CA . ALA A 1 82 ? 7.187 2.411 -15.435 1.00 82.88 82 ALA A CA 1
ATOM 643 C C . ALA A 1 82 ? 6.122 3.511 -15.453 1.00 82.88 82 ALA A C 1
ATOM 645 O O . ALA A 1 82 ? 4.960 3.233 -15.148 1.00 82.88 82 ALA A O 1
ATOM 646 N N . LYS A 1 83 ? 6.488 4.720 -15.893 1.00 82.56 83 LYS A N 1
ATOM 647 C CA . LYS A 1 83 ? 5.563 5.842 -16.084 1.00 82.56 83 LYS A CA 1
ATOM 648 C C . LYS A 1 83 ? 4.530 5.528 -17.166 1.00 82.56 83 LYS A C 1
ATOM 650 O O . LYS A 1 83 ? 3.335 5.674 -16.933 1.00 82.56 83 LYS A O 1
ATOM 655 N N . ILE A 1 84 ? 4.971 5.007 -18.318 1.00 85.19 84 ILE A N 1
ATOM 656 C CA . ILE A 1 84 ? 4.075 4.608 -19.422 1.00 85.19 84 ILE A CA 1
ATOM 657 C C . ILE A 1 84 ? 3.119 3.487 -18.987 1.00 85.19 84 ILE A C 1
ATOM 659 O O . ILE A 1 84 ? 1.947 3.489 -19.351 1.00 85.19 84 ILE A O 1
ATOM 663 N N . ARG A 1 85 ? 3.592 2.537 -18.173 1.00 79.88 85 ARG A N 1
ATOM 664 C CA . ARG A 1 85 ? 2.782 1.423 -17.651 1.00 79.88 85 ARG A CA 1
ATOM 665 C C . ARG A 1 85 ? 1.924 1.788 -16.434 1.00 79.88 85 ARG A C 1
ATOM 667 O O . ARG A 1 85 ? 1.292 0.896 -15.865 1.00 79.88 85 ARG A O 1
ATOM 674 N N . GLY A 1 86 ? 1.931 3.048 -15.993 1.00 78.62 86 GLY A N 1
ATOM 675 C CA . GLY A 1 86 ? 1.195 3.503 -14.809 1.00 78.62 86 GLY A CA 1
ATOM 676 C C . GLY A 1 86 ? 1.653 2.848 -13.501 1.00 78.62 86 GLY A C 1
ATOM 677 O O . GLY A 1 86 ? 0.890 2.779 -12.539 1.00 78.62 86 GLY A O 1
ATOM 678 N N . LYS A 1 87 ? 2.882 2.317 -13.465 1.00 81.69 87 LYS A N 1
ATOM 679 C CA . LYS A 1 87 ? 3.494 1.725 -12.266 1.00 81.69 87 LYS A CA 1
ATOM 680 C C . LYS A 1 87 ? 4.066 2.784 -11.323 1.00 81.69 87 LYS A C 1
ATOM 682 O O . LYS A 1 87 ? 4.186 2.493 -10.137 1.00 81.69 87 LYS A O 1
ATOM 687 N N . CYS A 1 88 ? 4.346 3.980 -11.840 1.00 79.31 88 CYS A N 1
ATOM 688 C CA . CYS A 1 88 ? 4.696 5.190 -11.098 1.00 79.31 88 CYS A CA 1
ATOM 689 C C . CYS A 1 88 ? 4.080 6.432 -11.775 1.00 79.31 88 CYS A C 1
ATOM 691 O O . CYS A 1 88 ? 3.669 6.348 -12.938 1.00 79.31 88 CYS A O 1
ATOM 693 N N . LYS A 1 89 ? 3.971 7.553 -11.051 1.00 78.88 89 LYS A N 1
ATOM 694 C CA . LYS A 1 89 ? 3.494 8.845 -11.583 1.00 78.88 89 LYS A CA 1
ATOM 695 C C . LYS A 1 89 ? 4.636 9.820 -11.855 1.00 78.88 89 LYS A C 1
ATOM 697 O O . LYS A 1 89 ? 5.666 9.771 -11.150 1.00 78.88 89 LYS A O 1
#

Foldseek 3Di:
DDDPVVVQDVVNVVVVVVVVVVVDDPPPPPPVPVPPPPVVVVVVVVVVVVVDAAALPDQCNCVPPPPVPDHDPSCVVVSVVCVVVVSHD

Radius of gyration: 31.74 Å; chains: 1; bounding box: 85×22×56 Å

Secondary structure (DSSP, 8-state):
---GGGGS-HHHHHHHHHHHHHS----TT--GGGS--HHHHHHHHHHHHHHSPPPTTSTTTTTTS--TT--GGGGHHHHHHHHHTTS--